Protein AF-A0A7R9DMU0-F1 (afdb_monomer_lite)

Organism: Timema poppense (NCBI:txid170557)

Structure (mmCIF, N/CA/C/O backbone):
data_AF-A0A7R9DMU0-F1
#
_entry.id   AF-A0A7R9DMU0-F1
#
loop_
_atom_site.group_PDB
_atom_site.id
_atom_site.type_symbol
_atom_site.label_atom_id
_atom_site.label_alt_id
_atom_site.label_comp_id
_atom_site.label_asym_id
_atom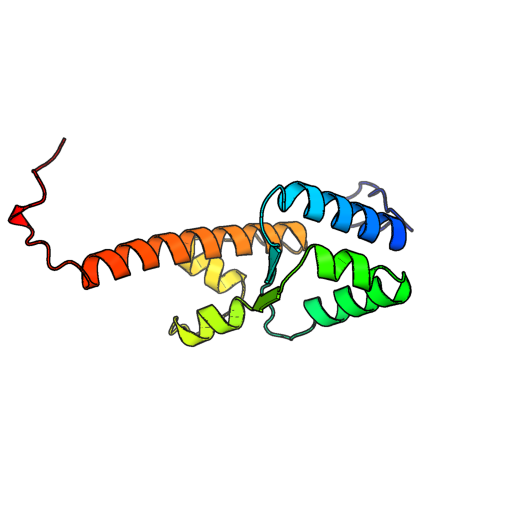_site.label_entity_id
_atom_site.label_seq_id
_atom_site.pdbx_PDB_ins_code
_atom_site.Cartn_x
_atom_site.Cartn_y
_atom_site.Cartn_z
_atom_site.occupancy
_atom_site.B_iso_or_equiv
_atom_site.auth_seq_id
_atom_site.auth_comp_id
_atom_site.auth_asym_id
_atom_site.auth_atom_id
_atom_site.pdbx_PDB_model_num
ATOM 1 N N . MET A 1 1 ? 15.983 11.731 -14.964 1.00 42.09 1 MET A N 1
ATOM 2 C CA . MET A 1 1 ? 15.222 12.968 -15.263 1.00 42.09 1 MET A CA 1
ATOM 3 C C . MET A 1 1 ? 14.908 13.581 -13.902 1.00 42.09 1 MET A C 1
ATOM 5 O O . MET A 1 1 ? 14.128 12.989 -13.174 1.00 42.09 1 MET A O 1
ATOM 9 N N . SER A 1 2 ? 15.622 14.628 -13.473 1.00 39.84 2 SER A N 1
ATOM 10 C CA . SER A 1 2 ? 15.632 15.066 -12.063 1.00 39.84 2 SER A CA 1
ATOM 11 C C . SER A 1 2 ? 14.432 15.956 -11.711 1.00 39.84 2 SER A C 1
ATOM 13 O O . SER A 1 2 ? 14.206 16.963 -12.382 1.00 39.84 2 SER A O 1
ATOM 15 N N . TYR A 1 3 ? 13.712 15.636 -10.633 1.00 46.66 3 TYR A N 1
ATOM 16 C CA . TYR A 1 3 ? 12.663 16.490 -10.064 1.00 46.66 3 TYR A CA 1
ATOM 17 C C . TYR A 1 3 ? 13.229 17.368 -8.935 1.00 46.66 3 TYR A C 1
ATOM 19 O O . TYR A 1 3 ? 13.909 16.870 -8.041 1.00 46.66 3 TYR A O 1
ATOM 27 N N . PHE A 1 4 ? 12.924 18.670 -8.955 1.00 49.09 4 PHE A N 1
ATOM 28 C CA . PHE A 1 4 ? 13.297 19.637 -7.913 1.00 49.09 4 PHE A CA 1
ATOM 29 C C . PHE A 1 4 ? 12.079 19.978 -7.044 1.00 49.09 4 PHE A C 1
ATOM 31 O O . PHE A 1 4 ? 11.098 20.526 -7.545 1.00 49.09 4 PHE A O 1
ATOM 38 N N . ARG A 1 5 ? 12.136 19.687 -5.738 1.00 52.47 5 ARG A N 1
ATOM 39 C CA . ARG A 1 5 ? 11.166 20.202 -4.736 1.00 52.47 5 ARG A CA 1
ATOM 40 C C . ARG A 1 5 ? 11.792 20.627 -3.402 1.00 52.47 5 ARG A C 1
ATOM 42 O O . ARG A 1 5 ? 11.175 21.368 -2.649 1.00 52.47 5 ARG A O 1
ATOM 49 N N . SER A 1 6 ? 13.034 20.244 -3.148 1.00 52.28 6 SER A N 1
ATOM 50 C CA . SER A 1 6 ? 13.986 20.951 -2.286 1.00 52.28 6 SER A CA 1
ATOM 51 C C . SER A 1 6 ? 15.193 21.272 -3.168 1.00 52.28 6 SER A C 1
ATOM 53 O O . SER A 1 6 ? 15.343 20.645 -4.213 1.00 52.28 6 SER A O 1
ATOM 55 N N . ASN A 1 7 ? 16.036 22.242 -2.823 1.00 54.41 7 ASN A N 1
ATOM 56 C CA . ASN A 1 7 ? 17.186 22.693 -3.633 1.00 54.41 7 ASN A CA 1
ATOM 57 C C . ASN A 1 7 ? 18.327 21.641 -3.735 1.00 54.41 7 ASN A C 1
ATOM 59 O O . ASN A 1 7 ? 19.509 21.964 -3.772 1.00 54.41 7 ASN A O 1
ATOM 63 N N . THR A 1 8 ? 17.955 20.367 -3.719 1.00 58.06 8 THR A N 1
ATOM 64 C CA . THR A 1 8 ? 18.754 19.153 -3.687 1.00 58.06 8 THR A CA 1
ATOM 65 C C . THR A 1 8 ? 18.296 18.293 -4.856 1.00 58.06 8 THR A C 1
ATOM 67 O O . THR A 1 8 ? 17.125 17.904 -4.914 1.00 58.06 8 THR A O 1
ATOM 70 N N . LEU A 1 9 ? 19.209 18.005 -5.781 1.00 65.50 9 LEU A N 1
ATOM 71 C CA . LEU A 1 9 ? 18.992 17.000 -6.817 1.00 65.50 9 LEU A CA 1
ATOM 72 C C . LEU A 1 9 ? 18.639 15.675 -6.135 1.00 65.50 9 LEU A C 1
ATOM 74 O O . LEU A 1 9 ? 19.366 15.221 -5.255 1.00 65.50 9 LEU A O 1
ATOM 78 N N . MET A 1 10 ? 17.497 15.099 -6.504 1.00 68.94 10 MET A N 1
ATOM 79 C CA . MET A 1 10 ? 17.161 13.735 -6.115 1.00 68.94 10 MET A CA 1
ATOM 80 C C . MET A 1 10 ? 17.613 12.799 -7.218 1.00 68.94 10 MET A C 1
ATOM 82 O O . MET A 1 10 ? 17.232 12.974 -8.382 1.00 68.94 10 MET A O 1
ATOM 86 N N . ASP A 1 11 ? 18.404 11.807 -6.835 1.00 78.19 11 ASP A N 1
ATOM 87 C CA . ASP A 1 11 ? 18.765 10.727 -7.733 1.00 78.19 11 ASP A CA 1
ATOM 88 C C . ASP A 1 11 ? 17.502 9.946 -8.094 1.00 78.19 11 ASP A C 1
ATOM 90 O O . ASP A 1 11 ? 16.715 9.540 -7.237 1.00 78.19 11 ASP A O 1
ATOM 94 N N . THR A 1 12 ? 17.279 9.783 -9.395 1.00 85.19 12 THR A N 1
ATOM 95 C CA . THR A 1 12 ? 16.155 9.019 -9.933 1.00 85.19 12 THR A CA 1
ATOM 96 C C . THR A 1 12 ? 16.692 7.761 -10.579 1.00 85.19 12 THR A C 1
ATOM 98 O O . THR A 1 12 ? 17.569 7.853 -11.439 1.00 85.19 12 THR A O 1
ATOM 101 N N . VAL A 1 13 ? 16.120 6.619 -10.230 1.00 90.25 13 VAL A N 1
ATOM 102 C CA . VAL A 1 13 ? 16.310 5.369 -10.968 1.00 90.25 13 VAL A CA 1
ATOM 103 C C . VAL A 1 13 ? 15.284 5.270 -12.096 1.00 90.25 13 VAL A C 1
ATOM 105 O O . VAL A 1 13 ? 14.248 5.942 -12.062 1.00 90.25 13 VAL A O 1
ATOM 108 N N . ASP A 1 14 ? 15.567 4.466 -13.118 1.00 94.38 14 ASP A N 1
ATOM 109 C CA . ASP A 1 14 ? 14.557 4.143 -14.120 1.00 94.38 14 ASP A CA 1
ATOM 110 C C . ASP A 1 14 ? 13.439 3.284 -13.507 1.00 94.38 14 ASP A C 1
ATOM 112 O O . ASP A 1 14 ? 13.605 2.632 -12.474 1.00 94.38 14 ASP A O 1
ATOM 116 N N . GLU A 1 15 ? 12.273 3.306 -14.146 1.00 94.38 15 GLU A N 1
ATOM 117 C CA . GLU A 1 15 ? 11.069 2.668 -13.618 1.00 94.38 15 GLU A CA 1
ATOM 118 C C . GLU A 1 15 ? 11.220 1.155 -13.435 1.00 94.38 15 GLU A C 1
ATOM 120 O O . GLU A 1 15 ? 10.712 0.608 -12.458 1.00 94.38 15 GLU A O 1
ATOM 125 N N . ARG A 1 16 ? 11.926 0.475 -14.346 1.00 96.00 16 ARG A N 1
ATOM 126 C CA . ARG A 1 16 ? 12.129 -0.968 -14.241 1.00 96.00 16 ARG A CA 1
ATOM 127 C C . ARG A 1 16 ? 12.995 -1.290 -13.029 1.00 96.00 16 ARG A C 1
ATOM 129 O O . ARG A 1 16 ? 12.577 -2.102 -12.210 1.00 96.00 16 ARG A O 1
ATOM 136 N N . SER A 1 17 ? 14.130 -0.606 -12.878 1.00 95.94 17 SER A N 1
ATOM 137 C CA . SER A 1 17 ? 15.009 -0.765 -11.712 1.00 95.94 17 SER A CA 1
ATOM 138 C C . SER A 1 17 ? 14.283 -0.449 -10.401 1.00 95.94 17 SER A C 1
ATOM 140 O O . SER A 1 17 ? 14.462 -1.150 -9.409 1.00 95.94 17 SER A O 1
ATOM 142 N N . ALA A 1 18 ? 13.420 0.573 -10.381 1.00 95.69 18 ALA A N 1
ATOM 143 C CA . ALA A 1 18 ? 12.603 0.889 -9.208 1.00 95.69 18 ALA A CA 1
ATOM 144 C C . ALA A 1 18 ? 11.658 -0.263 -8.829 1.00 95.69 18 ALA A C 1
ATOM 146 O O . ALA A 1 18 ? 11.549 -0.604 -7.652 1.00 95.69 18 ALA A O 1
ATOM 147 N N . LEU A 1 19 ? 10.987 -0.865 -9.816 1.00 97.38 19 LEU A N 1
ATOM 148 C CA . LEU A 1 19 ? 10.076 -1.990 -9.597 1.00 97.38 19 LEU A CA 1
ATOM 149 C C . LEU A 1 19 ? 10.822 -3.257 -9.174 1.00 97.38 19 LEU A C 1
ATOM 151 O O . LEU A 1 19 ? 10.366 -3.942 -8.266 1.00 97.38 19 LEU A O 1
ATOM 155 N N . GLU A 1 20 ? 11.964 -3.563 -9.789 1.00 97.50 20 GLU A N 1
ATOM 156 C CA . GLU A 1 20 ? 12.798 -4.709 -9.406 1.00 97.50 20 GLU A CA 1
ATOM 157 C C . GLU A 1 20 ? 13.321 -4.550 -7.967 1.00 97.50 20 GLU A C 1
ATOM 159 O O . GLU A 1 20 ? 13.192 -5.477 -7.167 1.00 97.50 20 GLU A O 1
ATOM 164 N N . ASN A 1 21 ? 13.788 -3.354 -7.589 1.00 96.56 21 ASN A N 1
ATOM 165 C CA . ASN A 1 21 ? 14.184 -3.051 -6.209 1.00 96.56 21 ASN A CA 1
ATOM 166 C C . ASN A 1 21 ? 13.011 -3.180 -5.227 1.00 96.56 21 ASN A C 1
ATOM 168 O O . ASN A 1 21 ? 13.174 -3.719 -4.135 1.00 96.56 21 ASN A O 1
ATOM 172 N N . PHE A 1 22 ? 11.821 -2.709 -5.612 1.00 96.19 22 PHE A N 1
ATOM 173 C CA . PHE A 1 22 ? 10.617 -2.844 -4.796 1.00 96.19 22 PHE A CA 1
ATOM 174 C C . PHE A 1 22 ? 10.237 -4.315 -4.577 1.00 96.19 22 PHE A C 1
ATOM 176 O O . PHE A 1 22 ? 9.939 -4.701 -3.452 1.00 96.19 22 PHE A O 1
ATOM 183 N N . LEU A 1 23 ? 10.290 -5.147 -5.621 1.00 97.56 23 LEU A N 1
ATOM 184 C CA . LEU A 1 23 ? 10.007 -6.582 -5.517 1.00 97.56 23 LEU A CA 1
ATOM 185 C C . LEU A 1 23 ? 11.044 -7.316 -4.667 1.00 97.56 23 LEU A C 1
ATOM 187 O O . LEU A 1 23 ? 10.660 -8.135 -3.840 1.00 97.56 23 LEU A O 1
ATOM 191 N N . SER A 1 24 ? 12.331 -6.992 -4.824 1.00 97.38 24 SER A N 1
ATOM 192 C CA . SER A 1 24 ? 13.398 -7.553 -3.986 1.00 97.38 24 SER A CA 1
ATOM 193 C C . SER A 1 24 ? 13.159 -7.236 -2.512 1.00 97.38 24 SER A C 1
ATOM 195 O O . SER A 1 24 ? 13.203 -8.127 -1.671 1.00 97.38 24 SER A O 1
ATOM 197 N N . TRP A 1 25 ? 12.826 -5.979 -2.206 1.00 97.38 25 TRP A N 1
ATOM 198 C CA . TRP A 1 25 ? 12.490 -5.566 -0.847 1.00 97.38 25 TRP A CA 1
ATOM 199 C C . TRP A 1 25 ? 11.248 -6.290 -0.309 1.00 97.38 25 TRP A C 1
ATOM 201 O O . TRP A 1 25 ? 11.226 -6.696 0.850 1.00 97.38 25 TRP A O 1
ATOM 211 N N . LEU A 1 26 ? 10.217 -6.497 -1.135 1.00 96.94 26 LEU A N 1
ATOM 212 C CA . LEU A 1 26 ? 9.039 -7.260 -0.718 1.00 96.94 26 LEU A CA 1
ATOM 213 C C . LEU A 1 26 ? 9.364 -8.734 -0.447 1.00 96.94 26 LEU A C 1
ATOM 215 O O . LEU A 1 26 ? 8.852 -9.283 0.522 1.00 96.94 26 LEU A O 1
ATOM 219 N N . GLU A 1 27 ? 10.206 -9.381 -1.253 1.00 96.31 27 GLU A N 1
ATOM 220 C CA . GLU A 1 27 ? 10.630 -10.764 -0.989 1.00 96.31 27 GLU A CA 1
ATOM 221 C C . GLU A 1 27 ? 11.402 -10.861 0.339 1.00 96.31 27 GLU A C 1
ATOM 223 O O . GLU A 1 27 ? 11.141 -11.756 1.140 1.00 96.31 27 GLU A O 1
ATOM 228 N N . GLU A 1 28 ? 12.280 -9.895 0.630 1.00 96.81 28 GLU A N 1
ATOM 229 C CA . GLU A 1 28 ? 12.982 -9.813 1.919 1.00 96.81 28 GLU A CA 1
ATOM 230 C C . GLU A 1 28 ? 12.011 -9.645 3.098 1.00 96.81 28 GLU A C 1
ATOM 232 O O . GLU A 1 28 ? 12.141 -10.330 4.112 1.00 96.81 28 GLU A O 1
ATOM 237 N N . VAL A 1 29 ? 11.020 -8.755 2.968 1.00 95.00 29 VAL A N 1
ATOM 238 C CA . VAL A 1 29 ? 10.003 -8.511 4.008 1.00 95.00 29 VAL A CA 1
ATOM 239 C C . VAL A 1 29 ? 9.099 -9.725 4.215 1.00 95.00 29 VAL A C 1
ATOM 241 O O . VAL A 1 29 ? 8.695 -9.997 5.346 1.00 95.00 29 VAL A O 1
ATOM 244 N N . LYS A 1 30 ? 8.772 -10.454 3.143 1.00 95.38 30 LYS A N 1
ATOM 245 C CA . LYS A 1 30 ? 7.940 -11.661 3.196 1.00 95.38 30 LYS A CA 1
ATOM 246 C C . LYS A 1 30 ? 8.604 -12.737 4.058 1.00 95.38 30 LYS A C 1
ATOM 248 O O . LYS A 1 30 ? 7.902 -13.404 4.822 1.00 95.38 30 LYS A O 1
ATOM 253 N N . GLY A 1 31 ? 9.926 -12.895 3.952 1.00 94.06 31 GLY A N 1
ATOM 254 C CA . GLY A 1 31 ? 10.670 -13.939 4.657 1.00 94.06 31 GLY A CA 1
ATOM 255 C C . GLY A 1 31 ? 10.051 -15.321 4.425 1.00 94.06 31 GLY A C 1
ATOM 256 O O . GLY A 1 31 ? 9.748 -15.689 3.292 1.00 94.06 31 GLY A O 1
ATOM 257 N N . ASP A 1 32 ? 9.797 -16.054 5.511 1.00 94.00 32 ASP A N 1
ATOM 258 C CA . ASP A 1 32 ? 9.230 -17.411 5.471 1.00 94.00 32 ASP A CA 1
ATOM 259 C C . ASP A 1 32 ? 7.686 -17.452 5.466 1.00 94.00 32 ASP A C 1
ATOM 261 O O . ASP A 1 32 ? 7.090 -18.511 5.661 1.00 94.00 32 ASP A O 1
ATOM 265 N N . THR A 1 33 ? 7.009 -16.310 5.299 1.00 94.56 33 THR A N 1
ATOM 266 C CA . THR A 1 33 ? 5.535 -16.259 5.292 1.00 94.56 33 THR A CA 1
ATOM 267 C C . THR A 1 33 ? 4.939 -16.648 3.935 1.00 94.56 33 THR A C 1
ATOM 269 O O . THR A 1 33 ? 5.588 -16.548 2.892 1.00 94.56 33 THR A O 1
ATOM 272 N N . ASP A 1 34 ? 3.660 -17.039 3.936 1.00 91.69 34 ASP A N 1
ATOM 273 C CA . ASP A 1 34 ? 2.927 -17.438 2.722 1.00 91.69 34 ASP A CA 1
ATOM 274 C C . ASP A 1 34 ? 2.746 -16.291 1.706 1.00 91.69 34 ASP A C 1
ATOM 276 O O . ASP A 1 34 ? 2.441 -16.537 0.538 1.00 91.69 34 ASP A O 1
ATOM 280 N N . GLY A 1 35 ? 2.925 -15.035 2.129 1.00 94.25 35 GLY A N 1
ATOM 281 C CA . GLY A 1 35 ? 2.872 -13.868 1.255 1.00 94.25 35 GLY A CA 1
ATOM 282 C C . GLY A 1 35 ? 2.523 -12.564 1.968 1.00 94.25 35 GLY A C 1
ATOM 283 O O . GLY A 1 35 ? 2.199 -12.531 3.154 1.00 94.25 35 GLY A O 1
ATOM 284 N N . ILE A 1 36 ? 2.562 -11.468 1.210 1.00 96.06 36 ILE A N 1
ATOM 285 C CA . ILE A 1 36 ? 2.313 -10.108 1.700 1.00 96.06 36 ILE A CA 1
ATOM 286 C C . ILE A 1 36 ? 0.928 -9.617 1.274 1.00 96.06 36 ILE A C 1
ATOM 288 O O . ILE A 1 36 ? 0.516 -9.778 0.124 1.00 96.06 36 ILE A O 1
ATOM 292 N N . ILE A 1 37 ? 0.235 -8.941 2.191 1.00 94.56 37 ILE A N 1
ATOM 293 C CA . ILE A 1 37 ? -0.935 -8.117 1.875 1.00 94.56 37 ILE A CA 1
ATOM 294 C C . ILE A 1 37 ? -0.496 -6.654 1.857 1.00 94.56 37 ILE A C 1
ATOM 296 O O . ILE A 1 37 ? -0.054 -6.120 2.874 1.00 94.56 37 ILE A O 1
ATOM 300 N N . LEU A 1 38 ? -0.638 -5.990 0.710 1.00 94.12 38 LEU A N 1
ATOM 301 C CA . LEU A 1 38 ? -0.329 -4.567 0.589 1.00 94.12 38 LEU A CA 1
ATOM 302 C C . LEU A 1 38 ? -1.534 -3.730 1.019 1.00 94.12 38 LEU A C 1
ATOM 304 O O . LEU A 1 38 ? -2.573 -3.725 0.359 1.00 94.12 38 LEU A O 1
ATOM 308 N N . ALA A 1 39 ? -1.391 -3.021 2.135 1.00 92.12 39 ALA A N 1
ATOM 309 C CA . ALA A 1 39 ? -2.392 -2.077 2.609 1.00 92.12 39 ALA A CA 1
ATOM 310 C C . ALA A 1 39 ? -2.220 -0.720 1.922 1.00 92.12 39 ALA A C 1
ATOM 312 O O . ALA A 1 39 ? -1.113 -0.185 1.865 1.00 92.12 39 ALA A O 1
ATOM 313 N N . ASN A 1 40 ? -3.319 -0.152 1.439 1.00 90.81 40 ASN A N 1
ATOM 314 C CA . ASN A 1 40 ? -3.338 1.168 0.831 1.00 90.81 40 ASN A CA 1
ATOM 315 C C . ASN A 1 40 ? -4.522 1.997 1.332 1.00 90.81 40 ASN A C 1
ATOM 317 O O . ASN A 1 40 ? -5.503 1.459 1.858 1.00 90.81 40 ASN A O 1
ATOM 321 N N . TYR A 1 41 ? -4.416 3.319 1.205 1.00 88.38 41 TYR A N 1
ATOM 322 C CA . TYR A 1 41 ? -5.476 4.249 1.581 1.00 88.38 41 TYR A CA 1
ATOM 323 C C . TYR A 1 41 ? -6.082 4.856 0.328 1.00 88.38 41 TYR A C 1
ATOM 325 O O . TYR A 1 41 ? -5.687 5.930 -0.117 1.00 88.38 41 TYR A O 1
ATOM 333 N N . ASP A 1 42 ? -7.034 4.140 -0.258 1.00 76.69 42 ASP A N 1
ATOM 334 C CA . ASP A 1 42 ? -7.469 4.451 -1.610 1.00 76.69 42 ASP A CA 1
ATOM 335 C C . ASP A 1 42 ? -8.950 4.796 -1.660 1.00 76.69 42 ASP A C 1
ATOM 337 O O . ASP A 1 42 ? -9.824 3.943 -1.836 1.00 76.69 42 ASP A O 1
ATOM 341 N N . SER A 1 43 ? -9.218 6.092 -1.504 1.00 64.50 43 SER A N 1
ATOM 342 C CA . SER A 1 43 ? -10.546 6.667 -1.711 1.00 64.50 43 SER A CA 1
ATOM 343 C C . SER A 1 43 ? -10.916 6.779 -3.194 1.00 64.50 43 SER A C 1
ATOM 345 O O . SER A 1 43 ? -12.099 6.857 -3.513 1.00 64.50 43 SER A O 1
ATOM 347 N N . ASN 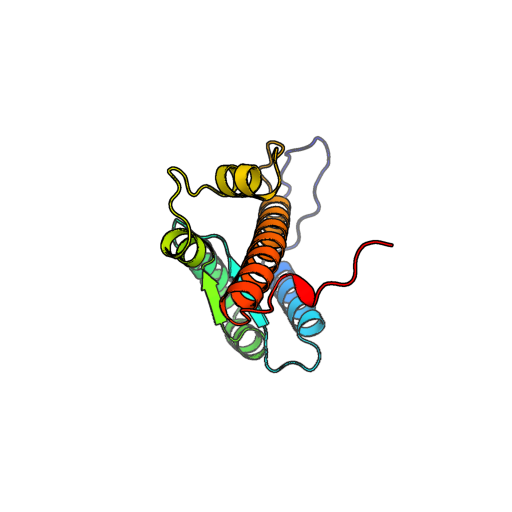A 1 44 ? -9.932 6.758 -4.105 1.00 71.75 44 ASN A N 1
ATOM 348 C CA . ASN A 1 44 ? -10.129 7.015 -5.538 1.00 71.75 44 ASN A CA 1
ATOM 349 C C . ASN A 1 44 ? -9.896 5.783 -6.433 1.00 71.75 44 ASN A C 1
ATOM 351 O O . ASN A 1 44 ? -10.108 5.857 -7.641 1.00 71.75 44 ASN A O 1
ATOM 355 N N . SER A 1 45 ? -9.500 4.649 -5.854 1.00 74.69 45 SER A N 1
ATOM 356 C CA . SER A 1 45 ? -9.188 3.382 -6.533 1.00 74.69 45 SER A CA 1
ATOM 357 C C . SER A 1 45 ? -8.085 3.478 -7.605 1.00 74.69 45 SER A C 1
ATOM 359 O O . SER A 1 45 ? -8.167 2.797 -8.628 1.00 74.69 45 SER A O 1
ATOM 361 N N . LEU A 1 46 ? -7.071 4.335 -7.422 1.00 80.94 46 LEU A N 1
ATOM 362 C CA . LEU A 1 46 ? -6.055 4.616 -8.455 1.00 80.94 46 LEU A CA 1
ATOM 363 C C . LEU A 1 46 ? -4.691 3.966 -8.212 1.00 80.94 46 LEU A C 1
ATOM 365 O O . LEU A 1 46 ? -4.004 3.625 -9.177 1.00 80.94 46 LEU A O 1
ATOM 369 N N . GLU A 1 47 ? -4.281 3.778 -6.962 1.00 83.69 47 GLU A N 1
ATOM 370 C CA . GLU A 1 47 ? -2.904 3.372 -6.647 1.00 83.69 47 GLU A CA 1
ATOM 371 C C . GLU A 1 47 ? -2.611 1.946 -7.128 1.00 83.69 47 GLU A C 1
ATOM 373 O O . GLU A 1 47 ? -1.590 1.688 -7.773 1.00 83.69 47 GLU A O 1
ATOM 378 N N . ILE A 1 48 ? -3.552 1.028 -6.884 1.00 89.44 48 ILE A N 1
ATOM 379 C CA . ILE A 1 48 ? -3.421 -0.380 -7.270 1.00 89.44 48 ILE A CA 1
ATOM 380 C C . ILE A 1 48 ? -3.376 -0.529 -8.800 1.00 89.44 48 ILE A C 1
ATOM 382 O O . ILE A 1 48 ? -2.427 -1.143 -9.299 1.00 89.44 48 ILE A O 1
ATOM 386 N N . PRO A 1 49 ? -4.320 0.034 -9.590 1.00 91.50 49 PRO A N 1
ATOM 387 C CA . PRO A 1 49 ? -4.233 -0.036 -11.047 1.00 91.50 49 PRO A CA 1
ATOM 388 C C . PRO A 1 49 ? -2.927 0.521 -11.616 1.00 91.50 49 PRO A C 1
ATOM 390 O O . PRO A 1 49 ? -2.356 -0.094 -12.517 1.00 91.50 49 PRO A O 1
ATOM 393 N N . VAL A 1 50 ? -2.430 1.647 -11.091 1.00 92.75 50 VAL A N 1
ATOM 394 C CA . VAL A 1 50 ? -1.178 2.263 -11.560 1.00 92.75 50 VAL A CA 1
ATOM 395 C C . VAL A 1 50 ? 0.008 1.320 -11.353 1.00 92.75 50 VAL A C 1
ATOM 397 O O . VAL A 1 50 ? 0.765 1.080 -12.300 1.00 92.75 50 VAL A O 1
ATOM 400 N N . LEU A 1 51 ? 0.133 0.719 -10.166 1.00 94.31 51 LEU A N 1
ATOM 401 C CA . LEU A 1 51 ? 1.178 -0.265 -9.877 1.00 94.31 51 LEU A CA 1
ATOM 402 C C . LEU A 1 51 ? 1.076 -1.487 -10.803 1.00 94.31 51 LEU A C 1
ATOM 404 O O . LEU A 1 51 ? 2.069 -1.897 -11.406 1.00 94.31 51 LEU A O 1
ATOM 408 N N . LEU A 1 52 ? -0.126 -2.046 -10.973 1.00 94.94 52 LEU A N 1
ATOM 409 C CA . LEU A 1 52 ? -0.338 -3.227 -11.815 1.00 94.94 52 LEU A CA 1
ATOM 410 C C . LEU A 1 52 ? -0.025 -2.959 -13.296 1.00 94.94 52 LEU A C 1
ATOM 412 O O . LEU A 1 52 ? 0.533 -3.825 -13.974 1.00 94.94 52 LEU A O 1
ATOM 416 N N . ILE A 1 53 ? -0.346 -1.766 -13.805 1.00 96.50 53 ILE A N 1
ATOM 417 C CA . ILE A 1 53 ? 0.006 -1.347 -15.169 1.00 96.50 53 ILE A CA 1
ATOM 418 C C . ILE A 1 53 ? 1.526 -1.231 -15.319 1.00 96.50 53 ILE A C 1
ATOM 420 O O . ILE A 1 53 ? 2.074 -1.682 -16.328 1.00 96.50 53 ILE A O 1
ATOM 424 N N . ALA A 1 54 ? 2.219 -0.654 -14.335 1.00 96.88 54 ALA A N 1
ATOM 425 C CA . ALA A 1 54 ? 3.675 -0.540 -14.353 1.00 96.88 54 ALA A CA 1
ATOM 426 C C . ALA A 1 54 ? 4.354 -1.919 -14.343 1.00 96.88 54 ALA A C 1
ATOM 428 O O . ALA A 1 54 ? 5.174 -2.203 -15.215 1.00 96.88 54 ALA A O 1
ATOM 429 N N . LEU A 1 55 ? 3.930 -2.821 -13.453 1.00 97.44 55 LEU A N 1
ATOM 430 C CA . LEU A 1 55 ? 4.427 -4.199 -13.396 1.00 97.44 55 LEU A CA 1
ATOM 431 C C . LEU A 1 55 ? 4.191 -4.954 -14.708 1.00 97.44 55 LEU A C 1
ATOM 433 O O . LEU A 1 55 ? 5.077 -5.664 -15.180 1.00 97.44 55 LEU A O 1
ATOM 437 N N . ARG A 1 56 ? 3.012 -4.791 -15.323 1.00 97.44 56 ARG A N 1
ATOM 438 C CA . ARG A 1 56 ? 2.695 -5.438 -16.602 1.00 97.44 56 ARG A CA 1
ATOM 439 C C . ARG A 1 56 ? 3.594 -4.939 -17.730 1.00 97.44 56 ARG A C 1
ATOM 441 O O . ARG A 1 56 ? 4.079 -5.756 -18.505 1.00 97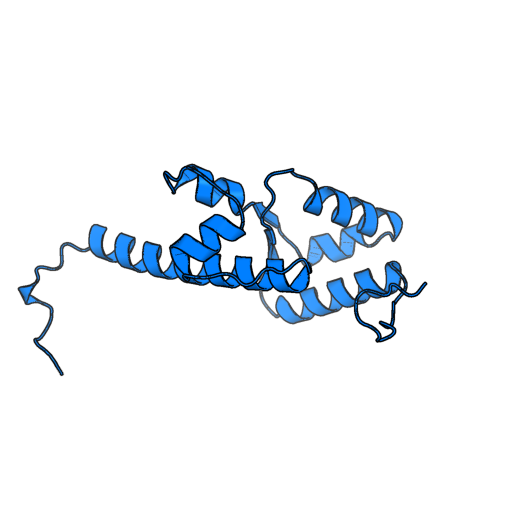.44 56 ARG A O 1
ATOM 448 N N . ARG A 1 57 ? 3.833 -3.625 -17.822 1.00 97.56 57 ARG A N 1
ATOM 449 C CA . ARG A 1 57 ? 4.705 -3.039 -18.859 1.00 97.56 57 ARG A CA 1
ATOM 450 C C . ARG A 1 57 ? 6.121 -3.612 -18.827 1.00 97.56 57 ARG A C 1
ATOM 452 O O . ARG A 1 57 ? 6.719 -3.772 -19.883 1.00 97.56 57 ARG A O 1
ATOM 459 N N . HIS A 1 58 ? 6.617 -3.959 -17.642 1.00 97.62 58 HIS A N 1
ATOM 460 C CA . HIS A 1 58 ? 7.957 -4.523 -17.451 1.00 97.62 58 HIS A CA 1
ATOM 461 C C . HIS A 1 58 ? 7.975 -6.052 -17.305 1.00 97.62 58 HIS A C 1
ATOM 463 O O . HIS A 1 58 ? 9.024 -6.619 -17.027 1.00 97.62 58 HIS A O 1
ATOM 469 N N . SER A 1 59 ? 6.846 -6.736 -17.540 1.00 97.31 59 SER A N 1
ATOM 470 C CA . SER A 1 59 ? 6.710 -8.201 -17.412 1.00 97.31 59 SER A CA 1
ATOM 471 C C . SER A 1 59 ? 7.058 -8.751 -16.017 1.00 97.31 59 SER A C 1
ATOM 473 O O . SER A 1 59 ? 7.540 -9.870 -15.883 1.00 97.31 59 SER A O 1
ATOM 475 N N . LEU A 1 60 ? 6.782 -7.975 -14.966 1.00 97.81 60 LEU A N 1
ATOM 476 C CA . LEU A 1 60 ? 7.081 -8.315 -13.567 1.00 97.81 60 LEU A CA 1
ATOM 477 C C . LEU A 1 60 ? 5.868 -8.865 -12.794 1.00 97.81 60 LEU A C 1
ATOM 479 O O . LEU A 1 60 ? 5.939 -9.114 -11.593 1.00 97.81 60 LEU A O 1
ATOM 483 N N . THR A 1 61 ? 4.728 -9.045 -13.466 1.00 96.94 61 THR A N 1
ATOM 484 C CA . THR A 1 61 ? 3.464 -9.440 -12.826 1.00 96.94 61 THR A CA 1
ATOM 485 C C . THR A 1 61 ? 3.527 -10.809 -12.145 1.00 96.94 61 THR A C 1
ATOM 487 O O . THR A 1 61 ? 2.932 -10.970 -11.083 1.00 96.94 61 THR A O 1
ATOM 490 N N . ASP A 1 62 ? 4.223 -11.787 -12.724 1.00 96.31 62 ASP A N 1
ATOM 491 C CA . ASP A 1 62 ? 4.266 -13.145 -12.163 1.00 96.31 62 ASP A CA 1
ATOM 492 C C . ASP A 1 62 ? 5.132 -13.213 -10.903 1.00 96.31 62 ASP A C 1
ATOM 494 O O . ASP A 1 62 ? 4.716 -13.804 -9.909 1.00 96.31 62 ASP A O 1
ATOM 498 N N . CYS A 1 63 ? 6.274 -12.517 -10.903 1.00 95.50 63 CYS A N 1
ATOM 499 C CA . CYS A 1 63 ? 7.097 -12.338 -9.706 1.00 95.50 63 CYS A CA 1
ATOM 500 C C . CYS A 1 63 ? 6.296 -11.643 -8.596 1.00 95.50 63 CYS A C 1
ATOM 502 O O . CYS A 1 63 ? 6.217 -12.147 -7.481 1.00 95.50 63 CYS A O 1
ATOM 504 N N . PHE A 1 64 ? 5.595 -10.552 -8.925 1.00 97.19 64 PHE A N 1
ATOM 505 C CA . PHE A 1 64 ? 4.752 -9.847 -7.961 1.00 97.19 64 PHE A CA 1
ATOM 506 C C . PHE A 1 64 ? 3.684 -10.751 -7.327 1.00 97.19 64 PHE A C 1
ATOM 508 O O . PHE A 1 64 ? 3.509 -10.719 -6.114 1.00 97.19 64 PHE A O 1
ATOM 515 N N . LYS A 1 65 ? 2.996 -11.586 -8.116 1.00 95.81 65 LYS A N 1
ATOM 516 C CA . LYS A 1 65 ? 1.958 -12.510 -7.616 1.00 95.81 65 LYS A CA 1
ATOM 517 C C . LYS A 1 65 ? 2.498 -13.630 -6.725 1.00 95.81 65 LYS A C 1
ATOM 519 O O . LYS A 1 65 ? 1.729 -14.201 -5.962 1.00 95.81 65 LYS A O 1
ATOM 524 N N . HIS A 1 66 ? 3.779 -13.973 -6.846 1.00 95.38 66 HIS A N 1
ATOM 525 C CA . HIS A 1 66 ? 4.414 -14.946 -5.957 1.00 95.38 66 HIS A CA 1
ATOM 526 C C . HIS A 1 66 ? 4.696 -14.361 -4.564 1.00 95.38 66 HIS A C 1
ATOM 528 O O . HIS A 1 66 ? 4.787 -15.099 -3.586 1.00 95.38 66 HIS A O 1
ATOM 534 N N . ILE A 1 67 ? 4.823 -13.035 -4.478 1.00 97.00 67 ILE A N 1
ATOM 535 C CA . ILE A 1 67 ? 5.163 -12.323 -3.245 1.00 97.00 67 ILE A CA 1
ATOM 536 C C . ILE A 1 67 ? 3.910 -11.761 -2.571 1.00 97.00 67 ILE A C 1
ATOM 538 O O . ILE A 1 67 ? 3.726 -11.897 -1.363 1.00 97.00 67 ILE A O 1
ATOM 542 N N . VAL A 1 68 ? 3.043 -11.112 -3.351 1.00 96.81 68 VAL A N 1
ATOM 543 C CA . VAL A 1 68 ? 1.872 -10.381 -2.866 1.00 96.81 68 VAL A CA 1
ATOM 544 C C . VAL A 1 68 ? 0.609 -11.186 -3.135 1.00 96.81 68 VAL A C 1
ATOM 546 O O . VAL A 1 68 ? 0.213 -11.391 -4.283 1.00 96.81 68 VAL A O 1
ATOM 549 N N . ILE A 1 69 ? -0.056 -11.592 -2.055 1.00 95.94 69 ILE A N 1
ATOM 550 C CA . ILE A 1 69 ? -1.265 -12.427 -2.093 1.00 95.94 69 ILE A CA 1
ATOM 551 C C . ILE A 1 69 ? -2.554 -11.604 -2.139 1.00 95.94 69 ILE A C 1
ATOM 553 O O . ILE A 1 69 ? -3.619 -12.135 -2.449 1.00 95.94 69 ILE A O 1
ATOM 557 N N . GLY A 1 70 ? -2.483 -10.302 -1.854 1.00 94.00 70 GLY A N 1
ATOM 558 C CA . GLY A 1 70 ? -3.654 -9.440 -1.917 1.00 94.00 70 GLY A CA 1
ATOM 559 C C . GLY A 1 70 ? -3.384 -7.977 -1.598 1.00 94.00 70 GLY A C 1
ATOM 560 O O . GLY A 1 70 ? -2.284 -7.580 -1.212 1.00 94.00 70 GLY A O 1
ATOM 561 N N . PHE A 1 71 ? -4.440 -7.182 -1.743 1.00 92.75 71 PHE A N 1
ATOM 562 C CA . PHE A 1 71 ? -4.475 -5.776 -1.363 1.00 92.75 71 PHE A CA 1
ATOM 563 C C . PHE A 1 71 ? -5.543 -5.552 -0.297 1.00 92.75 71 PHE A C 1
ATOM 565 O O . PHE A 1 71 ? -6.591 -6.198 -0.315 1.00 92.75 71 PHE A O 1
ATOM 572 N N . CYS A 1 72 ? -5.291 -4.609 0.603 1.00 90.94 72 CYS A N 1
ATOM 573 C CA . CYS A 1 72 ? -6.231 -4.203 1.635 1.00 90.94 72 CYS A CA 1
ATOM 574 C C . CYS A 1 72 ? -6.539 -2.711 1.493 1.00 90.94 72 CYS A C 1
ATOM 576 O O . CYS A 1 72 ? -5.692 -1.873 1.806 1.00 90.94 72 CYS A O 1
ATOM 578 N N . ASN A 1 73 ? -7.762 -2.386 1.055 1.00 90.50 73 ASN A N 1
ATOM 579 C CA . ASN A 1 73 ? -8.221 -1.002 1.033 1.00 90.50 73 ASN A CA 1
ATOM 580 C C . ASN A 1 73 ? -8.668 -0.576 2.434 1.00 90.50 73 ASN A C 1
ATOM 582 O O . ASN A 1 73 ? -9.783 -0.851 2.881 1.00 90.50 73 ASN A O 1
ATOM 586 N N . THR A 1 74 ? -7.787 0.143 3.111 1.00 91.44 74 THR A N 1
ATOM 587 C CA . THR A 1 74 ? -7.998 0.595 4.487 1.00 91.44 74 THR A CA 1
ATOM 588 C C . THR A 1 74 ? -9.060 1.684 4.597 1.00 91.44 74 THR A C 1
ATOM 590 O O . THR A 1 74 ? -9.730 1.770 5.623 1.00 91.44 74 THR A O 1
ATOM 593 N N . TYR A 1 75 ? -9.300 2.460 3.532 1.00 90.44 75 TYR A N 1
ATOM 594 C CA . TYR A 1 75 ? -10.393 3.434 3.491 1.00 90.44 75 TYR A CA 1
ATOM 595 C C . TYR A 1 75 ? -11.748 2.750 3.707 1.00 90.44 75 TYR A C 1
ATOM 597 O O . TYR A 1 75 ? -12.560 3.228 4.496 1.00 90.44 75 TYR A O 1
ATOM 605 N N . ALA A 1 76 ? -11.968 1.600 3.062 1.00 88.81 76 ALA A N 1
ATOM 606 C CA . ALA A 1 76 ? -13.204 0.835 3.207 1.00 88.81 76 ALA A CA 1
ATOM 607 C C . ALA A 1 76 ? -13.391 0.296 4.636 1.00 88.81 76 ALA A C 1
ATOM 609 O O . ALA A 1 76 ? -14.514 0.285 5.134 1.00 88.81 76 ALA A O 1
ATOM 610 N N . ILE A 1 77 ? -12.299 -0.094 5.306 1.00 89.81 77 ILE A N 1
ATOM 611 C CA . ILE A 1 77 ? -12.326 -0.523 6.713 1.00 89.81 77 ILE A CA 1
ATOM 612 C C . ILE A 1 77 ? -12.795 0.632 7.598 1.00 89.81 77 ILE A C 1
ATOM 614 O O . ILE A 1 77 ? -13.767 0.486 8.335 1.00 89.81 77 ILE A O 1
ATOM 618 N N . PHE A 1 78 ? -12.151 1.796 7.488 1.00 90.88 78 PHE A N 1
ATOM 619 C CA . PHE A 1 78 ? -12.517 2.956 8.299 1.00 90.88 78 PHE A CA 1
ATOM 620 C C . PHE A 1 78 ? -13.931 3.450 8.005 1.00 90.88 78 PHE A C 1
ATOM 622 O O . PHE A 1 78 ? -14.628 3.842 8.931 1.00 90.88 78 PHE A O 1
ATOM 629 N N . LEU A 1 79 ? -14.368 3.418 6.744 1.00 89.44 79 LEU A N 1
ATOM 630 C CA . LEU A 1 79 ? -15.722 3.818 6.363 1.00 89.44 79 LEU A CA 1
ATOM 631 C C . LEU A 1 79 ? -16.796 2.901 6.966 1.00 89.44 79 LEU A C 1
ATOM 633 O O . LEU A 1 79 ? -17.894 3.364 7.264 1.00 89.44 79 LEU A O 1
ATOM 637 N N . ALA A 1 80 ? -16.497 1.609 7.109 1.00 88.81 80 ALA A N 1
ATOM 638 C CA . ALA A 1 80 ? -17.420 0.641 7.687 1.00 88.81 80 ALA A CA 1
ATOM 639 C C . ALA A 1 80 ? -17.479 0.722 9.222 1.00 88.81 80 ALA A C 1
ATOM 641 O O . ALA A 1 80 ? -18.558 0.568 9.791 1.00 88.81 80 ALA A O 1
ATOM 642 N N . ASP A 1 81 ? -16.337 0.952 9.874 1.00 88.50 81 ASP A N 1
ATOM 643 C CA . ASP A 1 81 ? -16.219 0.908 11.338 1.00 88.50 81 ASP A CA 1
ATOM 644 C C . ASP A 1 81 ? -16.456 2.268 12.010 1.00 88.50 81 ASP A C 1
ATOM 646 O O . ASP A 1 81 ? -17.136 2.378 13.032 1.00 88.50 81 ASP A O 1
ATOM 650 N N . LEU A 1 82 ? -15.932 3.344 11.422 1.00 87.06 82 LEU A N 1
ATOM 651 C CA . LEU A 1 82 ? -15.987 4.677 12.011 1.00 87.06 82 LEU A CA 1
ATOM 652 C C . LEU A 1 82 ? -17.227 5.437 11.530 1.00 87.06 82 LEU A C 1
ATOM 654 O O . LEU A 1 82 ? -17.702 5.275 10.412 1.00 87.06 82 LEU A O 1
ATOM 658 N N . LYS A 1 8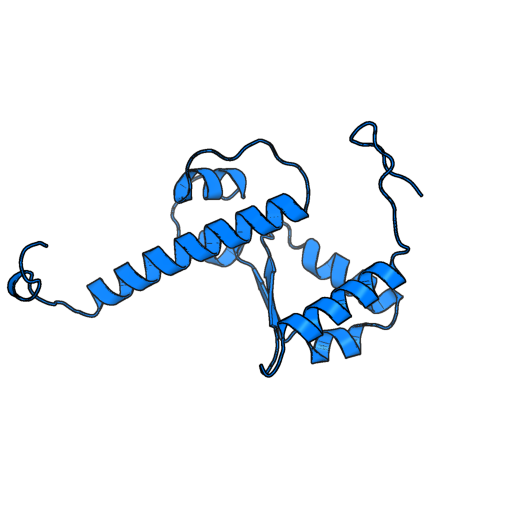3 ? -17.743 6.329 12.382 1.00 86.88 83 LYS A N 1
ATOM 659 C CA . LYS A 1 83 ? -18.845 7.250 12.051 1.00 86.88 83 LYS A CA 1
ATOM 660 C C . LYS A 1 83 ? -18.372 8.694 12.120 1.00 86.88 83 LYS A C 1
ATOM 662 O O . LYS A 1 83 ? -18.794 9.461 12.985 1.00 86.88 83 LYS A O 1
ATOM 667 N N . ILE A 1 84 ? -17.473 9.064 11.215 1.00 86.12 84 ILE A N 1
ATOM 668 C CA . ILE A 1 84 ? -16.879 10.405 11.177 1.00 86.12 84 ILE A CA 1
ATOM 669 C C . ILE A 1 84 ? -17.296 11.182 9.934 1.00 86.12 84 ILE A C 1
ATOM 671 O O . ILE A 1 84 ? -17.736 10.624 8.933 1.00 86.12 84 ILE A O 1
ATOM 675 N N . ARG A 1 85 ? -17.192 12.512 10.013 1.00 83.88 85 ARG A N 1
ATOM 676 C CA . ARG A 1 85 ? -17.610 13.413 8.926 1.00 83.88 85 ARG A CA 1
ATOM 677 C C . ARG A 1 85 ? -16.616 13.465 7.770 1.00 83.88 85 ARG A C 1
ATOM 679 O O . ARG A 1 85 ? -17.005 13.840 6.670 1.00 83.88 85 ARG A O 1
ATOM 686 N N . ASN A 1 86 ? -15.347 13.157 8.029 1.00 85.94 86 ASN A N 1
ATOM 687 C CA . ASN A 1 86 ? -14.279 13.286 7.052 1.00 85.94 86 ASN A CA 1
ATOM 688 C C . ASN A 1 86 ? -13.309 12.106 7.150 1.00 85.94 86 ASN A C 1
ATOM 690 O O . ASN A 1 86 ? -12.715 11.882 8.199 1.00 85.94 86 ASN A O 1
ATOM 694 N N . TYR A 1 87 ? -13.135 11.404 6.035 1.00 89.25 87 TYR A N 1
ATOM 695 C CA . TYR A 1 87 ? -12.219 10.280 5.869 1.00 89.25 87 TYR A CA 1
ATOM 696 C C . TYR A 1 87 ? -11.099 10.703 4.920 1.00 89.25 87 TYR A C 1
ATOM 698 O O . TYR A 1 87 ? -10.914 10.112 3.864 1.00 89.25 87 TYR A O 1
ATOM 706 N N . THR A 1 88 ? -10.399 11.792 5.219 1.00 89.19 88 THR A N 1
ATOM 707 C CA . THR A 1 88 ? -9.078 12.001 4.624 1.00 89.19 88 THR A CA 1
ATOM 708 C C . THR A 1 88 ? -8.028 11.388 5.534 1.00 89.19 88 THR A C 1
ATOM 710 O O . THR A 1 88 ? -8.227 11.299 6.748 1.00 89.19 88 THR A O 1
ATOM 713 N N . LEU A 1 89 ? -6.874 11.025 4.971 1.00 88.19 89 LEU A N 1
ATOM 714 C CA . LEU A 1 89 ? -5.740 10.556 5.768 1.00 88.19 89 LEU A CA 1
ATOM 715 C C . LEU A 1 89 ? -5.354 11.582 6.849 1.00 88.19 89 LEU A C 1
ATOM 717 O O . LEU A 1 89 ? -5.058 11.204 7.976 1.00 88.19 89 LEU A O 1
ATOM 721 N N . GLN A 1 90 ? -5.456 12.881 6.532 1.00 88.88 90 GLN A N 1
ATOM 722 C CA . GLN A 1 90 ? -5.291 13.980 7.488 1.00 88.88 90 GLN A CA 1
ATOM 723 C C . GLN A 1 90 ? -6.276 13.880 8.658 1.00 88.88 90 GLN A C 1
ATOM 725 O O . GLN A 1 90 ? -5.848 13.868 9.807 1.00 88.88 90 GLN A O 1
ATOM 730 N N . ALA A 1 91 ? -7.578 13.790 8.372 1.00 89.06 91 ALA A N 1
ATOM 731 C CA . ALA A 1 91 ? -8.609 13.754 9.405 1.00 89.06 91 ALA A CA 1
ATOM 732 C C . ALA A 1 91 ? -8.478 12.512 10.299 1.00 89.06 91 ALA A C 1
ATOM 734 O O . ALA A 1 91 ? -8.590 12.616 11.519 1.00 89.06 91 ALA A O 1
ATOM 735 N N . LEU A 1 92 ? -8.173 11.353 9.706 1.00 90.38 92 LEU A N 1
ATOM 736 C CA . LEU A 1 92 ? -7.928 10.122 10.457 1.00 90.38 92 LEU A CA 1
ATOM 737 C C . LEU A 1 92 ? -6.679 10.234 11.333 1.00 90.38 92 LEU A C 1
ATOM 739 O O . LEU A 1 92 ? -6.718 9.880 12.509 1.00 90.38 92 LEU A O 1
ATOM 743 N N . TYR A 1 93 ? -5.577 10.758 10.798 1.00 90.00 93 TYR A N 1
ATOM 744 C CA . TYR A 1 93 ? -4.369 10.962 11.592 1.00 90.00 93 TYR A CA 1
ATOM 745 C C . TYR A 1 93 ? -4.638 11.890 12.776 1.00 90.00 93 TYR A C 1
ATOM 747 O O . TYR A 1 93 ? -4.208 11.616 13.896 1.00 90.00 93 TYR A O 1
ATOM 755 N N . GLU A 1 94 ? -5.369 12.980 12.547 1.00 88.75 94 GLU A N 1
ATOM 756 C CA . GLU A 1 94 ? -5.693 13.926 13.607 1.00 88.75 94 GLU A CA 1
ATOM 757 C C . GLU A 1 94 ? -6.561 13.294 14.698 1.00 88.75 94 GLU A C 1
ATOM 759 O O . GLU A 1 94 ? -6.311 13.495 15.885 1.00 88.75 94 GLU A O 1
ATOM 764 N N . GLN A 1 95 ? -7.513 12.449 14.307 1.00 87.56 95 GLN A N 1
ATOM 765 C CA . GLN A 1 95 ? -8.368 11.722 15.237 1.00 87.56 95 GLN A CA 1
ATOM 766 C C . GLN A 1 95 ? -7.604 10.698 16.090 1.00 87.56 95 GLN A C 1
ATOM 768 O O . GLN A 1 95 ? -7.845 10.614 17.293 1.00 87.56 95 GLN A O 1
ATOM 773 N N . PHE A 1 96 ? -6.714 9.898 15.493 1.00 85.88 96 PHE A N 1
ATOM 774 C CA . PHE A 1 96 ? -6.049 8.795 16.202 1.00 85.88 96 PHE A CA 1
ATOM 775 C C . PHE A 1 96 ? -4.736 9.191 16.883 1.00 85.88 96 PHE A C 1
ATOM 777 O O . PHE A 1 96 ? -4.348 8.565 17.873 1.00 85.88 96 PHE A O 1
ATOM 784 N N . ILE A 1 97 ? -4.034 10.192 16.344 1.00 87.62 97 ILE A N 1
ATOM 785 C CA . ILE A 1 97 ? -2.662 10.543 16.735 1.00 87.62 97 ILE A CA 1
ATOM 786 C C . ILE A 1 97 ? -2.547 11.997 17.217 1.00 87.62 97 ILE A C 1
ATOM 788 O O . ILE A 1 97 ? -1.741 12.271 18.106 1.00 87.62 97 ILE A O 1
ATOM 792 N N . GLY A 1 98 ? -3.335 12.934 16.676 1.00 87.06 98 GLY A N 1
ATOM 793 C CA . GLY A 1 98 ? -3.391 14.322 17.154 1.00 87.06 98 GLY A CA 1
ATOM 794 C C . GLY A 1 98 ? -3.199 15.375 16.063 1.00 87.06 98 GLY A C 1
ATOM 795 O O . GLY A 1 98 ? -4.164 15.821 15.463 1.00 87.06 98 GLY A O 1
ATOM 796 N N . ARG A 1 99 ? -1.970 15.845 15.813 1.00 84.56 99 ARG A N 1
ATOM 797 C CA . ARG A 1 99 ? -1.702 16.839 14.752 1.00 84.56 99 ARG A CA 1
ATOM 798 C C . ARG A 1 99 ? -0.793 16.249 13.689 1.00 84.56 99 ARG A C 1
ATOM 800 O O . ARG A 1 99 ? 0.334 15.858 13.990 1.00 84.56 99 ARG A O 1
ATOM 807 N N . ARG A 1 100 ? -1.255 16.251 12.439 1.00 79.75 100 ARG A N 1
ATOM 808 C CA . ARG A 1 100 ? -0.444 15.857 11.287 1.00 79.75 100 ARG A CA 1
ATOM 809 C C . ARG A 1 100 ? 0.247 17.087 10.681 1.00 79.75 100 ARG A C 1
ATOM 811 O O . ARG A 1 100 ? -0.439 18.067 10.383 1.00 79.75 100 ARG A O 1
ATOM 818 N N . PRO A 1 101 ? 1.579 17.084 10.505 1.00 73.88 101 PRO A N 1
ATOM 819 C CA . PRO A 1 101 ? 2.259 18.115 9.723 1.00 73.88 101 PRO A CA 1
ATOM 820 C C . PRO A 1 101 ? 1.787 18.063 8.265 1.00 73.88 101 PRO A C 1
ATOM 822 O O . PRO A 1 101 ? 1.537 16.975 7.753 1.00 73.88 101 PRO A O 1
ATOM 825 N N . GLU A 1 102 ? 1.704 19.205 7.579 1.00 67.12 102 GLU A N 1
ATOM 826 C CA . GLU A 1 102 ? 1.441 19.198 6.136 1.00 67.12 102 GLU A CA 1
ATOM 827 C C . GLU A 1 102 ? 2.570 18.480 5.398 1.00 67.12 102 GLU A C 1
ATOM 829 O O . GLU A 1 102 ? 3.732 18.895 5.435 1.00 67.12 102 GLU A O 1
ATOM 834 N N . LYS A 1 103 ? 2.206 17.378 4.749 1.00 70.06 103 LYS A N 1
ATOM 835 C CA . LYS A 1 103 ? 3.111 16.455 4.078 1.00 70.06 103 LYS A CA 1
ATOM 836 C C . LYS A 1 103 ? 2.468 16.019 2.768 1.00 70.06 103 LYS A C 1
ATOM 838 O O . LYS A 1 103 ? 1.267 15.770 2.719 1.00 70.06 103 LYS A O 1
ATOM 843 N N . TYR A 1 104 ? 3.269 15.978 1.706 1.00 70.44 104 TYR A N 1
ATOM 844 C CA . TYR A 1 104 ? 2.813 15.731 0.328 1.00 70.44 104 TYR A CA 1
ATOM 845 C C . TYR A 1 104 ? 3.695 14.689 -0.381 1.00 70.44 104 TYR A C 1
ATOM 847 O O . TYR A 1 104 ? 3.914 14.770 -1.595 1.00 70.44 104 TYR A O 1
ATOM 855 N N . ARG A 1 105 ? 4.297 13.766 0.381 1.00 83.19 105 ARG A N 1
ATOM 856 C CA . ARG A 1 105 ? 5.190 12.718 -0.131 1.00 83.19 105 ARG A CA 1
ATOM 857 C C . ARG A 1 105 ? 4.575 11.349 0.125 1.00 83.19 105 ARG A C 1
ATOM 859 O O . ARG A 1 105 ? 4.234 11.042 1.260 1.00 83.19 105 ARG A O 1
ATOM 866 N N . ALA A 1 106 ? 4.587 10.490 -0.894 1.00 85.38 106 ALA A N 1
ATOM 867 C CA . ALA A 1 106 ? 4.053 9.130 -0.803 1.00 85.38 106 ALA A CA 1
ATOM 868 C C . ALA A 1 106 ? 4.647 8.318 0.366 1.00 85.38 106 ALA A C 1
ATOM 870 O O . ALA A 1 106 ? 3.933 7.586 1.041 1.00 85.38 106 ALA A O 1
ATOM 871 N N . GLN A 1 107 ? 5.945 8.483 0.653 1.00 87.56 107 GLN A N 1
ATOM 872 C CA . GLN A 1 107 ? 6.585 7.836 1.804 1.00 87.56 107 GLN A CA 1
ATOM 873 C C . GLN A 1 107 ? 5.976 8.290 3.138 1.00 87.56 107 GLN A C 1
ATOM 875 O O . GLN A 1 107 ? 5.788 7.482 4.041 1.00 87.56 107 GLN A O 1
ATOM 880 N N . GLU A 1 108 ? 5.686 9.582 3.272 1.00 89.19 108 GLU A N 1
ATOM 881 C CA . GLU A 1 108 ? 5.095 10.132 4.486 1.00 89.19 108 GLU A CA 1
ATOM 882 C C . GLU A 1 108 ? 3.647 9.668 4.647 1.00 89.19 108 GLU A C 1
ATOM 884 O O . GLU A 1 108 ? 3.278 9.229 5.731 1.00 89.19 108 GLU A O 1
ATOM 889 N N . ASP A 1 109 ? 2.872 9.664 3.559 1.00 88.69 109 ASP A N 1
ATOM 890 C CA . ASP A 1 109 ? 1.506 9.132 3.552 1.00 88.69 109 ASP A CA 1
ATOM 891 C C . ASP A 1 109 ? 1.474 7.644 3.952 1.00 88.69 109 ASP A C 1
ATOM 893 O O . ASP A 1 109 ? 0.630 7.232 4.747 1.00 88.69 109 ASP A O 1
ATOM 897 N N . ALA A 1 110 ? 2.434 6.841 3.478 1.00 90.31 110 ALA A N 1
ATOM 898 C CA . ALA A 1 110 ? 2.556 5.434 3.858 1.00 90.31 110 ALA A CA 1
ATOM 899 C C . ALA A 1 110 ? 2.887 5.246 5.352 1.00 90.31 110 ALA A C 1
ATOM 901 O O . ALA A 1 110 ? 2.311 4.377 6.010 1.00 90.31 110 ALA A O 1
ATOM 902 N N . ILE A 1 111 ? 3.783 6.072 5.909 1.00 90.69 111 ILE A N 1
ATOM 903 C CA . ILE A 1 111 ? 4.118 6.059 7.345 1.00 90.69 111 ILE A CA 1
ATOM 904 C C . ILE A 1 111 ? 2.899 6.448 8.183 1.00 90.69 111 ILE A C 1
ATOM 906 O O . ILE A 1 111 ? 2.601 5.801 9.191 1.00 90.69 111 ILE A O 1
ATOM 910 N N . ASP A 1 112 ? 2.185 7.490 7.767 1.00 90.69 112 ASP A N 1
ATOM 911 C CA . ASP A 1 112 ? 0.998 7.972 8.462 1.00 90.69 112 ASP A CA 1
ATOM 912 C C . ASP A 1 112 ? -0.099 6.905 8.458 1.00 90.69 112 ASP A C 1
ATOM 914 O O . ASP A 1 112 ? -0.658 6.595 9.511 1.00 90.69 112 ASP A O 1
ATOM 918 N N . LEU A 1 113 ? -0.340 6.264 7.310 1.00 91.81 113 LEU A N 1
ATOM 919 C CA . LEU A 1 113 ? -1.280 5.154 7.207 1.00 91.81 113 LEU A CA 1
ATOM 920 C C . LEU A 1 113 ? -0.891 3.992 8.128 1.00 91.81 113 LEU A C 1
ATOM 922 O O . LEU A 1 113 ? -1.724 3.515 8.898 1.00 91.81 113 LEU A O 1
ATOM 926 N N . HIS A 1 114 ? 0.368 3.552 8.093 1.00 91.94 114 HIS A N 1
ATOM 927 C CA . HIS A 1 114 ? 0.849 2.476 8.960 1.00 91.94 114 HIS A CA 1
ATOM 928 C C . HIS A 1 114 ? 0.662 2.809 10.449 1.00 91.94 114 HIS A C 1
ATOM 930 O O . HIS A 1 114 ? 0.246 1.958 11.242 1.00 91.94 114 HIS A O 1
ATOM 936 N N . THR A 1 115 ? 0.922 4.062 10.824 1.00 91.94 115 THR A N 1
ATOM 937 C CA . THR A 1 115 ? 0.765 4.558 12.196 1.00 91.94 115 THR A CA 1
ATOM 938 C C . THR A 1 115 ? -0.700 4.528 12.629 1.00 91.94 115 THR A C 1
ATOM 940 O O . THR A 1 115 ? -1.009 4.017 13.709 1.00 91.94 115 THR A O 1
ATOM 943 N N . ILE A 1 116 ? -1.608 5.008 11.772 1.00 92.12 116 ILE A N 1
ATOM 944 C CA . ILE A 1 116 ? -3.054 4.978 12.022 1.00 92.12 116 ILE A CA 1
ATOM 945 C C . ILE A 1 116 ? -3.529 3.535 12.180 1.00 92.12 116 ILE A C 1
ATOM 947 O O . ILE A 1 116 ? -4.163 3.229 13.183 1.00 92.12 116 ILE A O 1
ATOM 951 N N . LEU A 1 117 ? -3.191 2.638 11.247 1.00 91.88 117 LEU A N 1
ATOM 952 C CA . LEU A 1 117 ? -3.611 1.232 11.304 1.00 91.88 117 LEU A CA 1
ATOM 953 C C . LEU A 1 117 ? -3.112 0.551 12.574 1.00 91.88 117 LEU A C 1
ATOM 955 O O . LEU A 1 117 ? -3.879 -0.119 13.258 1.00 91.88 117 LEU A O 1
ATOM 959 N N . THR A 1 118 ? -1.845 0.764 12.927 1.00 91.00 118 THR A N 1
ATOM 960 C CA . THR A 1 118 ? -1.262 0.195 14.145 1.00 91.00 118 THR A CA 1
ATOM 961 C C . THR A 1 118 ? -1.998 0.683 15.388 1.00 91.00 118 THR A C 1
ATOM 963 O O . THR A 1 118 ? -2.259 -0.106 16.294 1.00 91.00 118 THR A O 1
ATOM 966 N N . LYS A 1 119 ? -2.346 1.973 15.453 1.00 90.25 119 LYS A N 1
ATOM 967 C CA . LYS A 1 119 ? -3.087 2.535 16.584 1.00 90.25 119 LYS A CA 1
ATOM 968 C C . LYS A 1 119 ? -4.526 2.018 16.623 1.00 90.25 119 LYS A C 1
ATOM 970 O O . LYS A 1 119 ? -4.949 1.537 17.666 1.00 90.25 119 LYS A O 1
ATOM 975 N N . TYR A 1 120 ? -5.224 2.070 15.493 1.00 89.69 120 TYR A N 1
ATOM 976 C CA . TYR A 1 120 ? -6.601 1.614 15.316 1.00 89.69 120 TYR A CA 1
ATOM 977 C C . TYR A 1 120 ? -6.767 0.141 15.702 1.00 89.69 120 TYR A C 1
ATOM 979 O O . TYR A 1 120 ? -7.569 -0.177 16.574 1.00 89.69 120 TYR A O 1
ATOM 987 N N . PHE A 1 121 ? -5.953 -0.756 15.137 1.00 86.50 121 PHE A N 1
ATOM 988 C CA . PHE A 1 121 ? -6.052 -2.180 15.450 1.00 86.50 121 PHE A CA 1
ATOM 989 C C . PHE A 1 121 ? -5.617 -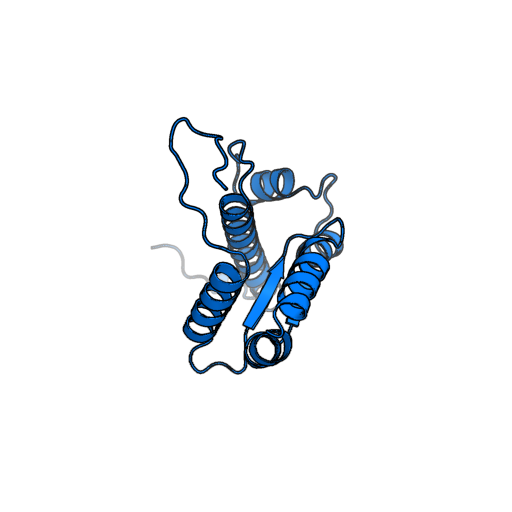2.499 16.876 1.00 86.50 121 PHE A C 1
ATOM 991 O O . PHE A 1 121 ? -6.203 -3.388 17.480 1.00 86.50 121 PHE A O 1
ATOM 998 N N . LYS A 1 122 ? -4.644 -1.778 17.451 1.00 85.75 122 LYS A N 1
ATOM 999 C CA . LYS A 1 122 ? -4.328 -1.939 18.877 1.00 85.75 122 LYS A CA 1
ATOM 1000 C C . LYS A 1 122 ? -5.532 -1.570 19.738 1.00 85.75 122 LYS A C 1
ATOM 1002 O O . LYS A 1 122 ? -5.952 -2.395 20.535 1.00 85.75 122 LYS A O 1
ATOM 1007 N N . THR A 1 123 ? -6.103 -0.379 19.559 1.00 78.56 123 THR A N 1
ATOM 1008 C CA . THR A 1 123 ? -7.265 0.075 20.339 1.00 78.56 123 THR A CA 1
ATOM 1009 C C . THR A 1 123 ? -8.445 -0.890 20.202 1.00 78.56 123 THR A C 1
ATOM 1011 O O . THR A 1 123 ? -8.923 -1.404 21.210 1.00 78.56 123 THR A O 1
ATOM 1014 N N . ASN A 1 124 ? -8.836 -1.238 18.973 1.00 71.25 124 ASN A N 1
ATOM 1015 C CA . ASN A 1 124 ? -9.997 -2.098 18.731 1.00 71.25 124 ASN A CA 1
ATOM 1016 C C . ASN A 1 124 ? -9.769 -3.556 19.165 1.00 71.25 124 ASN A C 1
ATOM 1018 O O . ASN A 1 124 ? -10.720 -4.250 19.518 1.00 71.25 124 ASN A O 1
ATOM 1022 N N . PHE A 1 125 ? -8.522 -4.043 19.175 1.00 61.94 125 PHE A N 1
ATOM 1023 C CA . PHE A 1 125 ? -8.217 -5.367 19.720 1.00 61.94 125 PHE A CA 1
ATOM 1024 C C . PHE A 1 125 ? -8.388 -5.400 21.242 1.00 61.94 125 PHE A C 1
ATOM 1026 O O . PHE A 1 125 ? -8.938 -6.365 21.763 1.00 61.94 125 PHE A O 1
ATOM 1033 N N . TYR A 1 126 ? -7.975 -4.353 21.964 1.00 55.78 126 TYR A N 1
ATOM 1034 C CA . TYR A 1 126 ? -8.183 -4.288 23.415 1.00 55.78 126 TYR A CA 1
ATOM 1035 C C . TYR A 1 126 ? -9.662 -4.109 23.784 1.00 55.78 126 TYR A C 1
ATOM 1037 O O . TYR A 1 126 ? -10.133 -4.778 24.701 1.00 55.78 126 TYR A O 1
ATOM 1045 N N . GLU A 1 127 ? -10.412 -3.289 23.045 1.00 56.06 127 GLU A N 1
ATOM 1046 C CA . GLU A 1 127 ? -11.853 -3.101 23.276 1.00 56.06 127 GLU A CA 1
ATOM 1047 C C . GLU A 1 127 ? -12.659 -4.372 22.957 1.00 56.06 127 GLU A C 1
ATOM 1049 O O . GLU A 1 127 ? -13.490 -4.793 23.759 1.00 56.06 127 GLU A O 1
ATOM 1054 N N . GLY A 1 128 ? -12.341 -5.076 21.863 1.00 53.09 128 GLY A N 1
ATOM 1055 C CA . GLY A 1 128 ? -12.986 -6.350 21.521 1.00 53.09 128 GLY A CA 1
ATOM 1056 C C . GLY A 1 128 ? -12.640 -7.511 22.465 1.00 53.09 128 GLY A C 1
ATOM 1057 O O . GLY A 1 128 ? -13.396 -8.482 22.554 1.00 53.09 128 GLY A O 1
ATOM 1058 N N . VAL A 1 129 ? -11.513 -7.430 23.184 1.00 47.22 129 VAL A N 1
ATOM 1059 C CA . VAL A 1 129 ? -11.178 -8.361 24.274 1.00 47.22 129 VAL A CA 1
ATOM 1060 C C . VAL A 1 129 ? -11.967 -8.015 25.537 1.00 47.22 129 VAL A C 1
ATOM 1062 O O . VAL A 1 129 ? -12.452 -8.937 26.185 1.00 47.22 129 VAL A O 1
ATOM 1065 N N . GLN A 1 130 ? -12.166 -6.732 25.857 1.00 44.25 130 GLN A N 1
ATOM 1066 C CA . GLN A 1 130 ? -13.001 -6.319 26.993 1.00 44.25 130 GLN A CA 1
ATOM 1067 C C . GLN A 1 130 ? -14.493 -6.617 26.779 1.00 44.25 130 GLN A C 1
ATOM 1069 O O . GLN A 1 130 ? -15.155 -7.048 27.713 1.00 44.25 130 GLN A O 1
ATOM 1074 N N . GLU A 1 131 ? -15.023 -6.500 25.558 1.00 46.94 131 GLU A N 1
ATOM 1075 C CA . GLU A 1 131 ? -16.413 -6.905 25.274 1.00 46.94 131 GLU A CA 1
ATOM 1076 C C . GLU A 1 131 ? -16.632 -8.428 25.331 1.00 46.94 131 GLU A C 1
ATOM 1078 O O . GLU A 1 131 ? -17.741 -8.882 25.605 1.00 46.94 131 GLU A O 1
ATOM 1083 N N . LYS A 1 132 ? -15.597 -9.243 25.080 1.00 43.69 132 LYS A N 1
ATOM 1084 C CA . LYS A 1 132 ? -15.691 -10.717 25.152 1.00 43.69 132 LYS A CA 1
ATOM 1085 C C . LYS A 1 132 ? -15.343 -11.303 26.513 1.00 43.69 132 LYS A C 1
ATOM 1087 O O . LYS A 1 132 ? -15.527 -12.502 26.723 1.00 43.69 132 LYS A O 1
ATOM 1092 N N . LEU A 1 133 ? -14.848 -10.480 27.421 1.00 39.41 133 LEU A N 1
ATOM 1093 C CA . LEU A 1 133 ? -14.519 -10.853 28.778 1.00 39.41 133 LEU A CA 1
ATOM 1094 C C . LEU A 1 133 ? -15.179 -9.830 29.696 1.00 39.41 133 LEU A C 1
ATOM 1096 O O . LEU A 1 133 ? -14.563 -8.837 30.072 1.00 39.41 133 LEU A O 1
ATOM 1100 N N . GLU A 1 134 ? -16.418 -10.122 30.104 1.00 45.28 134 GLU A N 1
ATOM 1101 C CA . GLU A 1 134 ? -16.965 -9.650 31.380 1.00 45.28 134 GLU A CA 1
ATOM 1102 C C . GLU A 1 134 ? -16.090 -10.216 32.516 1.00 45.28 134 GLU A C 1
ATOM 1104 O O . GLU A 1 134 ? -16.486 -11.116 33.250 1.00 45.28 134 GLU A O 1
ATOM 1109 N N . ILE A 1 135 ? -14.845 -9.753 32.615 1.00 48.62 135 ILE A N 1
ATOM 1110 C CA . ILE A 1 135 ? -14.010 -9.948 33.790 1.0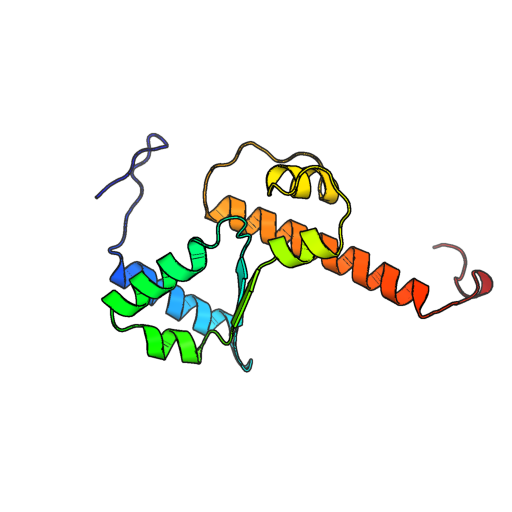0 48.62 135 ILE A CA 1
ATOM 1111 C C . ILE A 1 135 ? -14.478 -8.875 34.771 1.00 48.62 135 ILE A C 1
ATOM 1113 O O . ILE A 1 135 ? -14.322 -7.685 34.475 1.00 48.62 135 ILE A O 1
ATOM 1117 N N . PRO A 1 136 ? -15.096 -9.250 35.903 1.00 46.47 136 PRO A N 1
ATOM 1118 C CA . PRO A 1 136 ? -15.525 -8.281 36.896 1.00 46.47 136 PRO A CA 1
ATOM 1119 C C . PRO A 1 136 ? -14.320 -7.456 37.358 1.00 46.47 136 PRO A C 1
ATOM 1121 O O . PRO A 1 136 ? -13.228 -7.995 37.536 1.00 46.47 136 PRO A O 1
ATOM 1124 N N . GLU A 1 137 ? -14.518 -6.160 37.615 1.00 51.53 137 GLU A N 1
ATOM 1125 C CA . GLU A 1 137 ? -13.470 -5.254 38.126 1.00 51.53 137 GLU A CA 1
ATOM 1126 C C . GLU A 1 137 ? -12.739 -5.785 39.381 1.00 51.53 137 GLU A C 1
ATOM 1128 O O . GLU A 1 137 ? -11.651 -5.311 39.698 1.00 51.53 137 GLU A O 1
ATOM 1133 N N . SER A 1 138 ? -13.287 -6.792 40.075 1.00 54.81 138 SER A N 1
ATOM 1134 C CA . SER A 1 138 ? -12.653 -7.478 41.207 1.00 54.81 138 SER A CA 1
ATOM 1135 C C . SER A 1 138 ? -11.397 -8.281 40.860 1.00 54.81 138 SER A C 1
ATOM 1137 O O . SER A 1 138 ? -10.630 -8.595 41.768 1.00 54.81 138 SER A O 1
ATOM 1139 N N . ASP A 1 139 ? -11.188 -8.626 39.588 1.00 53.06 139 ASP A N 1
ATOM 1140 C CA . ASP A 1 139 ? -10.076 -9.487 39.161 1.00 53.06 139 ASP A CA 1
ATOM 1141 C C . ASP A 1 139 ? -8.835 -8.689 38.727 1.00 53.06 139 ASP A C 1
ATOM 1143 O O . ASP A 1 139 ? -7.763 -9.259 38.506 1.00 53.06 139 ASP A O 1
ATOM 1147 N N . PHE A 1 140 ? -8.938 -7.358 38.661 1.00 50.56 140 PHE A N 1
ATOM 1148 C CA . PHE A 1 140 ? -7.782 -6.487 38.483 1.00 50.56 140 PHE A CA 1
ATOM 1149 C C . PHE A 1 140 ? -7.206 -6.133 39.857 1.00 50.56 140 PHE A C 1
ATOM 1151 O O . PHE A 1 140 ? -7.777 -5.348 40.613 1.00 50.56 140 PHE A O 1
ATOM 1158 N N . LEU A 1 141 ? -6.058 -6.732 40.195 1.00 42.62 141 LEU A N 1
ATOM 1159 C CA . LEU A 1 141 ? -5.323 -6.385 41.413 1.00 42.62 141 LEU A CA 1
ATOM 1160 C C . LEU A 1 141 ? -5.009 -4.877 41.427 1.00 42.62 141 LEU A C 1
ATOM 1162 O O . LEU A 1 141 ? -4.571 -4.335 40.406 1.00 42.62 141 LEU A O 1
ATOM 1166 N N . PRO A 1 142 ? -5.197 -4.190 42.567 1.00 42.16 142 PRO A N 1
ATOM 1167 C CA . PRO A 1 142 ? -4.961 -2.762 42.644 1.00 42.16 142 PRO A CA 1
ATOM 1168 C C . PRO A 1 142 ? -3.459 -2.486 42.559 1.00 42.16 142 PRO A C 1
ATOM 1170 O O . PRO A 1 142 ? -2.690 -2.982 43.376 1.00 42.16 142 PRO A O 1
ATOM 1173 N N . GLY A 1 143 ? -3.096 -1.678 41.562 1.00 45.22 143 GLY A N 1
ATOM 1174 C CA . GLY A 1 143 ? -1.944 -0.778 41.516 1.00 45.22 143 GLY A CA 1
ATOM 1175 C C . GLY A 1 143 ? -0.600 -1.274 42.050 1.00 45.22 143 GLY A C 1
ATOM 1176 O O . GLY A 1 143 ? -0.383 -1.302 43.259 1.00 45.22 143 GLY A O 1
ATOM 1177 N N . TYR A 1 144 ? 0.348 -1.442 41.127 1.00 38.94 144 TYR A N 1
ATOM 1178 C CA . TYR A 1 144 ? 1.735 -1.010 41.312 1.00 38.94 144 TYR A CA 1
ATOM 1179 C C . TYR A 1 144 ? 2.233 -0.331 40.039 1.00 38.94 144 TYR A C 1
ATOM 1181 O O . TYR A 1 144 ? 1.984 -0.891 38.948 1.00 38.94 144 TYR A O 1
#

Foldseek 3Di:
DFDDDDPDTDDDDDLLVVVVVVLVVLCVVCPPHQADEAEDADPPPPPVVVNCVSCVVNVNNVSCVSHYVYYHHVLVVCVVPPDDPDPDLQVLLCVQPNHDDDDDDPVVSVVSVVVSVVRVCVVVVVVVVCVVDPPDPVPDDDDD

InterPro domains:
  IPR012337 Ribonuclease H-like superfamily [SSF53098] (9-124)
  IPR036397 Ribonuclease H superfamily [G3DSA:3.30.420.10] (5-133)
  IPR054362 Exuperantia RNAse H-like domain [PF22123] (4-91)

Sequence (144 aa):
MSYFRSNTLMDTVDERSALENFLSWLEEVKGDTDGIILANYDSNSLEIPVLLIALRRHSLTDCFKHIVIGFCNTYAIFLADLKIRNYTLQALYEQFIGRRPEKYRAQEDAIDLHTILTKYFKTNFYEGVQEKLEIPESDFLPGY

pLDDT: mean 81.63, std 17.8, range [38.94, 97.81]

Secondary structure (DSSP, 8-state):
----SSSSPPP---HHHHHHHHHHHHHHHHTTSS-EEEEE--SSS-HHHHHHHHHHHTT-HHHHHHHEEEEEEHHHHHHHH---S--SHHHHHHHHTS-PPP---HHHHHHHHHHHHHHHHHHHHHHHHHHH----GGGS----

Radius of gyration: 19.88 Å; chains: 1; bounding box: 38×40×62 Å